Protein AF-A0A7S1VWN0-F1 (afdb_monomer)

Foldseek 3Di:
DPPDPVVVVVVVVVVVVDPDDPDLQALVNVLCCQLVDPDNDQDDDDPPCPNYPDDPLRSFQVSLVRPPPDQWDWDDDPQWIWIAGPVRDIDIDGNPPDPPPDD

Sequence (103 aa):
VRQENTTYYSLAAQESGSNVTESKSSTDEILQYLCESERKTNVVLDPGALVLHLSNEEFARVWLKQRRDCDACVFFRYDRIVYVSKNDDTKVMPFSGSQFEGD

Structure (mmCIF, N/CA/C/O backbone):
data_AF-A0A7S1VWN0-F1
#
_entry.id   AF-A0A7S1VWN0-F1
#
loop_
_atom_site.group_PDB
_atom_site.id
_atom_site.type_symbol
_atom_site.label_atom_id
_atom_site.label_alt_id
_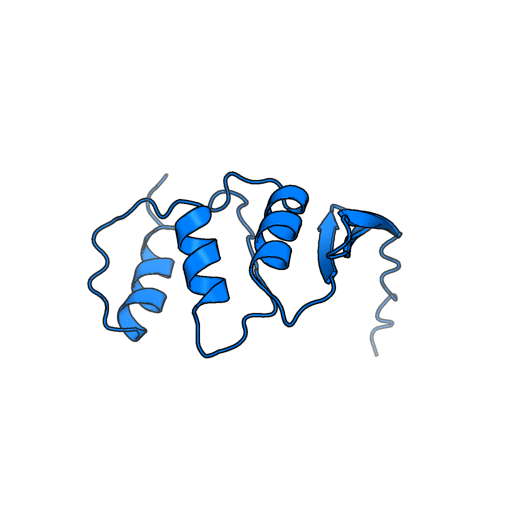atom_site.label_comp_id
_atom_site.label_asym_id
_atom_site.label_entity_id
_atom_site.label_seq_id
_atom_site.pdbx_PDB_ins_code
_atom_site.Cartn_x
_atom_site.Cartn_y
_atom_site.Cartn_z
_atom_site.occupancy
_atom_site.B_iso_or_equiv
_atom_site.auth_seq_id
_atom_site.auth_comp_id
_atom_site.auth_asym_i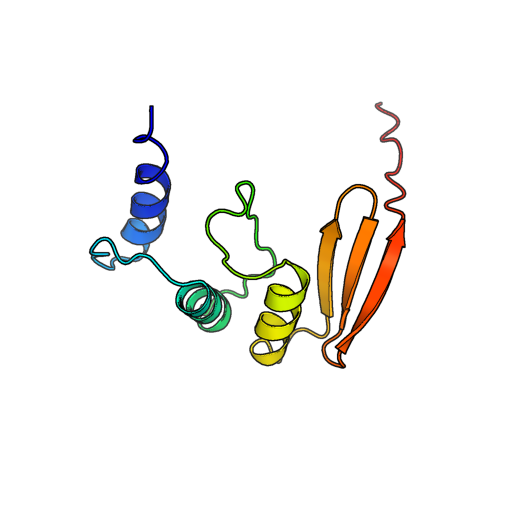d
_atom_site.auth_atom_id
_atom_site.pdbx_PDB_model_num
ATOM 1 N N . VAL A 1 1 ? 13.386 26.281 -13.631 1.00 37.62 1 VAL A N 1
ATOM 2 C CA . VAL A 1 1 ? 11.958 26.099 -13.975 1.00 37.62 1 VAL A CA 1
ATOM 3 C C . VAL A 1 1 ? 11.345 25.224 -12.889 1.00 37.62 1 VAL A C 1
ATOM 5 O O . VAL A 1 1 ? 11.675 24.049 -12.836 1.00 37.62 1 VAL A O 1
ATOM 8 N N . ARG A 1 2 ? 10.666 25.811 -11.892 1.00 40.62 2 ARG A N 1
ATOM 9 C CA . ARG A 1 2 ? 10.359 25.130 -10.612 1.00 40.62 2 ARG A CA 1
ATOM 10 C C . ARG A 1 2 ? 9.053 25.613 -9.953 1.00 40.62 2 ARG A C 1
ATOM 12 O O . ARG A 1 2 ? 9.003 25.718 -8.736 1.00 40.62 2 ARG A O 1
ATOM 19 N N . GLN A 1 3 ? 8.026 25.959 -10.735 1.00 38.00 3 GLN A N 1
ATOM 20 C CA . GLN A 1 3 ? 6.873 26.693 -10.185 1.00 38.00 3 GLN A CA 1
ATOM 21 C C . GLN A 1 3 ? 5.470 26.238 -10.613 1.00 38.00 3 GLN A C 1
ATOM 23 O O . GLN A 1 3 ? 4.513 26.867 -10.189 1.00 38.00 3 GLN A O 1
ATOM 28 N N . GLU A 1 4 ? 5.301 25.150 -11.372 1.00 40.78 4 GLU A N 1
ATOM 29 C CA . GLU A 1 4 ? 3.978 24.845 -11.963 1.00 40.78 4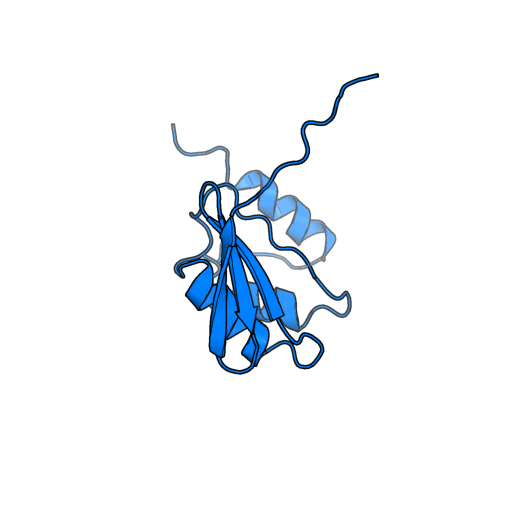 GLU A CA 1
ATOM 30 C C . GLU A 1 4 ? 3.218 23.661 -11.336 1.00 40.78 4 GLU A C 1
ATOM 32 O O . GLU A 1 4 ? 2.049 23.459 -11.643 1.00 40.78 4 GLU A O 1
ATOM 37 N N . ASN A 1 5 ? 3.812 22.912 -10.399 1.00 39.16 5 ASN A N 1
ATOM 38 C CA . ASN A 1 5 ? 3.164 21.701 -9.859 1.00 39.16 5 ASN A CA 1
ATOM 39 C C . ASN A 1 5 ? 2.383 21.910 -8.551 1.00 39.16 5 ASN A C 1
ATOM 41 O O . ASN A 1 5 ? 1.666 21.008 -8.125 1.00 39.16 5 ASN A O 1
ATOM 45 N N . THR A 1 6 ? 2.489 23.075 -7.908 1.00 41.44 6 THR A N 1
ATOM 46 C CA . THR A 1 6 ? 1.790 23.347 -6.637 1.00 41.44 6 THR A CA 1
ATOM 47 C C . THR A 1 6 ? 0.307 23.681 -6.852 1.00 41.44 6 THR A C 1
ATOM 49 O O . THR A 1 6 ? -0.521 23.425 -5.984 1.00 41.44 6 THR A O 1
ATOM 52 N N . THR A 1 7 ? -0.056 24.201 -8.029 1.00 42.44 7 THR A N 1
ATOM 53 C CA . THR A 1 7 ? -1.409 24.701 -8.332 1.00 42.44 7 THR A CA 1
ATOM 54 C C . THR A 1 7 ? -2.462 23.594 -8.459 1.00 42.44 7 THR A C 1
ATOM 56 O O . THR A 1 7 ? -3.639 23.836 -8.209 1.00 42.44 7 THR A O 1
ATOM 59 N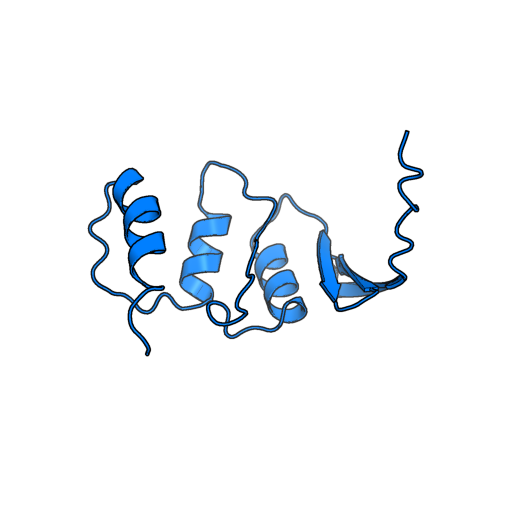 N . TYR A 1 8 ? -2.073 22.365 -8.811 1.00 41.72 8 TYR A N 1
ATOM 60 C CA . TYR A 1 8 ? -3.042 21.277 -9.003 1.00 41.72 8 TYR A CA 1
ATOM 61 C C . TYR A 1 8 ? -3.671 20.781 -7.692 1.00 41.72 8 TYR A C 1
ATOM 63 O O . TYR A 1 8 ? -4.821 20.348 -7.688 1.00 41.72 8 TYR A O 1
ATOM 71 N N . TYR A 1 9 ? -2.957 20.880 -6.569 1.00 44.69 9 TYR A N 1
ATOM 72 C CA . TYR A 1 9 ? -3.426 20.334 -5.292 1.00 44.69 9 TYR A CA 1
ATOM 73 C C . TYR A 1 9 ? -4.299 21.307 -4.495 1.00 44.69 9 TYR A C 1
ATOM 75 O O . TYR A 1 9 ? -5.166 20.866 -3.740 1.00 44.69 9 TYR A O 1
ATOM 83 N N . SER A 1 10 ? -4.149 22.619 -4.703 1.00 40.53 10 SER A N 1
ATOM 84 C CA . SER A 1 10 ? -5.026 23.608 -4.066 1.00 40.53 10 SER A CA 1
ATOM 85 C C . SER A 1 10 ? -6.473 23.487 -4.547 1.00 40.53 10 SER A C 1
ATOM 87 O O . SER A 1 10 ? -7.388 23.713 -3.765 1.00 40.53 10 SER A O 1
ATOM 89 N N . LEU A 1 11 ? -6.695 23.074 -5.800 1.00 39.75 11 LEU A N 1
ATOM 90 C CA . LEU A 1 11 ? -8.039 22.936 -6.370 1.00 39.75 11 LEU A CA 1
ATOM 91 C C . LEU A 1 11 ? -8.803 21.734 -5.792 1.00 39.75 11 LEU A C 1
ATOM 93 O O . LEU A 1 11 ? -9.964 21.884 -5.421 1.00 39.75 11 LEU A O 1
ATOM 97 N N . ALA A 1 12 ? -8.145 20.582 -5.619 1.00 43.97 12 ALA A N 1
ATOM 98 C CA . ALA A 1 12 ? -8.765 19.409 -4.991 1.00 43.97 12 ALA A CA 1
ATOM 99 C C . ALA A 1 12 ? -9.073 19.638 -3.495 1.00 43.97 12 ALA A C 1
ATOM 101 O O . ALA A 1 12 ? -10.074 19.144 -2.976 1.00 43.97 12 ALA A O 1
ATOM 102 N N . ALA A 1 13 ? -8.241 20.428 -2.803 1.00 41.62 13 ALA A N 1
ATOM 103 C CA . ALA A 1 13 ? -8.471 20.813 -1.411 1.00 41.62 13 ALA A CA 1
ATOM 104 C C . ALA A 1 13 ? -9.541 21.917 -1.256 1.00 41.62 13 ALA A C 1
ATOM 106 O O . ALA A 1 13 ? -10.308 21.896 -0.291 1.00 41.62 13 ALA A O 1
ATOM 107 N N . GLN A 1 14 ? -9.643 22.852 -2.212 1.00 39.81 14 GLN A N 1
ATOM 108 C CA . GLN A 1 14 ? -10.662 23.912 -2.210 1.00 39.81 14 GLN A CA 1
ATOM 109 C C . GLN A 1 14 ? -12.085 23.372 -2.364 1.00 39.81 14 GLN A C 1
ATOM 111 O O . GLN A 1 14 ? -12.994 23.911 -1.733 1.00 39.81 14 GLN A O 1
ATOM 116 N N . GLU A 1 15 ? -12.295 22.291 -3.122 1.00 44.97 15 GLU A N 1
ATOM 117 C CA . GLU A 1 15 ? -13.614 21.641 -3.207 1.00 44.97 15 GLU A CA 1
ATOM 118 C C . GLU A 1 15 ? -14.068 21.028 -1.868 1.00 44.97 15 GLU A C 1
ATOM 120 O O . GLU A 1 15 ? -15.260 20.809 -1.663 1.00 44.97 15 GLU A O 1
ATOM 125 N N . SER A 1 16 ? -13.145 20.831 -0.917 1.00 45.94 16 SER A N 1
ATOM 126 C CA . SER A 1 16 ? -13.432 20.339 0.439 1.00 45.94 16 SER A CA 1
ATOM 127 C C . SER A 1 16 ? -13.554 21.458 1.489 1.00 45.94 16 SER A C 1
ATOM 129 O O . SER A 1 16 ? -13.607 21.182 2.687 1.00 45.94 16 SER A O 1
ATOM 131 N N . GLY A 1 17 ? -13.596 22.731 1.071 1.00 36.53 17 GLY A N 1
ATOM 132 C CA . GLY A 1 17 ? -13.916 23.868 1.945 1.00 36.53 17 GLY A CA 1
ATOM 133 C C . GLY A 1 17 ? -12.911 24.158 3.070 1.00 36.53 17 GLY A C 1
ATOM 134 O O . GLY A 1 17 ? -13.234 24.905 3.992 1.00 36.53 17 GLY A O 1
ATOM 135 N N . SER A 1 18 ? -11.698 23.604 3.015 1.00 43.53 18 SER A N 1
ATOM 136 C CA . SER A 1 18 ? -10.658 23.859 4.017 1.00 43.53 18 SER A 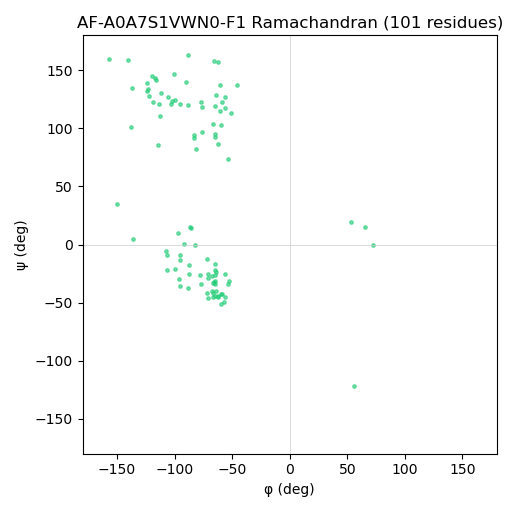CA 1
ATOM 137 C C . SER A 1 18 ? -9.622 24.828 3.454 1.00 43.53 18 SER A C 1
ATOM 139 O O . SER A 1 18 ? -8.997 24.557 2.433 1.00 43.53 18 SER A O 1
ATOM 141 N N . ASN A 1 19 ? -9.444 25.978 4.111 1.00 36.94 19 ASN A N 1
ATOM 142 C CA . ASN A 1 19 ? -8.376 26.934 3.808 1.00 36.94 19 ASN A CA 1
ATOM 143 C C . ASN A 1 19 ? -7.012 26.290 4.101 1.00 36.94 19 ASN A C 1
ATOM 145 O O . ASN A 1 19 ? -6.526 26.342 5.229 1.00 36.94 19 ASN A O 1
ATOM 149 N N . VAL A 1 20 ? -6.396 25.667 3.098 1.00 42.09 20 VAL A N 1
ATOM 150 C CA . VAL A 1 20 ? -5.060 25.083 3.230 1.00 42.09 20 VAL A CA 1
ATOM 151 C C . VAL A 1 20 ? -4.023 26.186 3.019 1.00 42.09 20 VAL A C 1
ATOM 153 O O . VAL A 1 20 ? -3.630 26.504 1.900 1.00 42.09 20 VAL A O 1
ATOM 156 N N . THR A 1 21 ? -3.583 26.788 4.126 1.00 37.72 21 THR A N 1
ATOM 157 C CA . THR A 1 21 ? -2.223 27.338 4.259 1.00 37.72 21 THR A CA 1
ATOM 158 C C . THR A 1 21 ? -1.241 26.299 3.729 1.00 37.72 21 THR A C 1
ATOM 160 O O . THR A 1 21 ? -1.435 25.132 4.051 1.00 37.72 21 THR A O 1
ATOM 163 N N . GLU A 1 22 ? -0.228 26.700 2.949 1.00 43.28 22 GLU A N 1
ATOM 164 C CA . GLU A 1 22 ? 0.838 25.847 2.387 1.00 43.28 22 GLU A CA 1
ATOM 165 C C . GLU A 1 22 ? 1.557 25.013 3.471 1.00 43.28 22 GLU A C 1
ATOM 167 O O . GLU A 1 22 ? 2.688 25.286 3.873 1.00 43.28 22 GLU A O 1
ATOM 172 N N . SER A 1 23 ? 0.888 23.984 3.981 1.00 42.06 23 SER A N 1
ATOM 173 C CA . SER A 1 23 ? 1.478 22.952 4.802 1.00 42.06 23 SER A CA 1
ATOM 174 C C . SER A 1 23 ? 2.214 22.049 3.834 1.00 42.06 23 SER A C 1
ATOM 176 O O . SER A 1 23 ? 1.633 21.528 2.880 1.00 42.06 23 SER A O 1
ATOM 178 N N . LYS A 1 24 ? 3.515 21.875 4.053 1.00 49.31 24 LYS A N 1
ATOM 179 C CA . LYS A 1 24 ? 4.224 20.716 3.522 1.00 49.31 24 LYS A CA 1
ATOM 180 C C . LYS A 1 24 ? 3.575 19.493 4.161 1.00 49.31 24 LYS A C 1
ATOM 182 O O . LYS A 1 24 ? 4.037 19.069 5.217 1.00 49.31 24 LYS A O 1
ATOM 187 N N . SER A 1 25 ? 2.500 18.980 3.570 1.00 54.97 25 SER A N 1
ATOM 188 C CA . SER A 1 25 ? 1.834 17.821 4.139 1.00 54.97 25 SER A CA 1
ATOM 189 C C . SER A 1 25 ? 2.812 16.666 4.165 1.00 54.97 25 SER A C 1
ATOM 191 O O . SER A 1 25 ? 3.315 16.222 3.132 1.00 54.97 25 SER A O 1
ATOM 193 N N . SER A 1 26 ? 3.147 16.246 5.380 1.00 68.12 26 SER A N 1
ATOM 194 C CA . SER A 1 26 ? 3.987 15.087 5.605 1.00 68.12 26 SER A CA 1
ATOM 195 C C . SER A 1 26 ? 3.244 13.842 5.118 1.00 68.12 26 SER A C 1
ATOM 197 O O . SER A 1 26 ? 2.016 13.815 5.011 1.00 68.12 26 SER A O 1
ATOM 199 N N . THR A 1 27 ? 3.985 12.777 4.822 1.00 71.75 27 THR A N 1
ATOM 200 C CA . THR A 1 27 ? 3.394 11.483 4.451 1.00 71.75 27 THR A CA 1
ATOM 201 C C . THR A 1 27 ? 2.358 10.994 5.471 1.00 71.75 27 THR A C 1
ATOM 203 O O . THR A 1 27 ? 1.369 10.376 5.082 1.00 71.75 27 THR A O 1
ATOM 206 N N . ASP A 1 28 ? 2.536 11.333 6.750 1.00 74.44 28 ASP A N 1
ATOM 207 C CA . ASP A 1 28 ? 1.606 10.994 7.828 1.00 74.44 28 ASP A CA 1
ATOM 208 C C . ASP A 1 28 ? 0.258 11.725 7.709 1.00 74.44 28 ASP A C 1
ATOM 210 O O . ASP A 1 28 ? -0.781 11.096 7.894 1.00 74.44 28 ASP A O 1
ATOM 214 N N . GLU A 1 29 ? 0.245 13.011 7.332 1.00 76.25 29 GLU A N 1
ATOM 215 C CA . GLU A 1 29 ? -1.001 13.775 7.123 1.00 76.25 29 GLU A CA 1
ATOM 216 C C . GLU A 1 29 ? -1.826 13.200 5.966 1.00 76.25 29 GLU A C 1
ATOM 218 O O . GLU A 1 29 ? -3.049 13.077 6.049 1.00 76.25 29 GLU A O 1
ATOM 223 N N . ILE A 1 30 ? -1.151 12.791 4.888 1.00 79.50 30 ILE A N 1
ATOM 224 C CA . ILE A 1 30 ? -1.804 12.165 3.733 1.00 79.50 30 ILE A CA 1
ATOM 225 C C . ILE A 1 30 ? -2.373 10.802 4.124 1.00 79.50 30 ILE A C 1
ATOM 227 O O . ILE A 1 30 ? -3.514 10.490 3.789 1.00 79.50 30 ILE A O 1
ATOM 231 N N . LEU A 1 31 ? -1.603 9.993 4.855 1.00 78.94 31 LEU A N 1
ATOM 232 C CA . LEU A 1 31 ? -2.064 8.700 5.360 1.00 78.94 31 LEU A CA 1
ATOM 233 C C . LEU A 1 31 ? -3.288 8.849 6.264 1.00 78.94 31 LEU A C 1
ATOM 235 O O . LEU A 1 31 ? -4.244 8.086 6.113 1.00 78.94 31 LEU A O 1
ATOM 239 N N . GLN A 1 32 ? -3.280 9.849 7.146 1.00 80.69 32 GLN A N 1
ATOM 240 C CA . GLN A 1 32 ? -4.411 10.167 8.005 1.00 80.69 32 GLN A CA 1
ATOM 241 C C . GLN A 1 32 ? -5.649 10.514 7.168 1.00 80.69 32 GLN A C 1
ATOM 243 O O . GLN A 1 32 ? -6.688 9.874 7.320 1.00 80.69 32 GLN A O 1
ATOM 248 N N . TYR A 1 33 ? -5.523 11.432 6.206 1.00 80.31 33 TYR A N 1
ATOM 249 C CA . TYR A 1 33 ? -6.631 11.821 5.328 1.00 80.31 33 TYR A CA 1
ATOM 250 C C . TYR A 1 33 ? -7.206 10.635 4.533 1.00 80.31 33 TYR A C 1
ATOM 252 O O . TYR A 1 33 ? -8.423 10.459 4.437 1.00 80.31 33 TYR A O 1
ATOM 260 N N . LEU A 1 34 ? -6.338 9.770 3.999 1.00 78.81 34 LEU A N 1
ATOM 261 C CA . LEU A 1 34 ? -6.739 8.573 3.251 1.00 78.81 34 LEU A CA 1
ATOM 262 C C . LEU A 1 34 ? -7.488 7.539 4.106 1.00 78.81 34 LEU A C 1
ATOM 264 O O . LEU A 1 34 ? -8.244 6.728 3.559 1.00 78.81 34 LEU A O 1
ATOM 268 N N . CYS A 1 35 ? -7.253 7.528 5.419 1.00 76.62 35 CYS A N 1
ATOM 269 C CA . CYS A 1 35 ? -7.864 6.580 6.348 1.00 76.62 35 CYS A CA 1
ATOM 270 C C . CYS A 1 35 ? -9.106 7.138 7.055 1.00 76.62 35 CYS A C 1
ATOM 272 O O . CYS A 1 35 ? -9.994 6.357 7.388 1.00 76.62 35 CYS A O 1
ATOM 274 N N . GLU A 1 36 ? -9.180 8.453 7.271 1.00 76.44 36 GLU A N 1
ATOM 275 C CA . GLU A 1 36 ? -10.293 9.129 7.956 1.00 76.44 36 GLU A CA 1
ATOM 276 C C . GLU A 1 36 ? -11.445 9.521 7.023 1.00 76.44 36 GLU A C 1
ATOM 278 O O . GLU A 1 36 ? -12.560 9.764 7.482 1.00 76.44 36 GLU A O 1
ATOM 283 N N . SER A 1 37 ? -11.202 9.560 5.713 1.00 70.00 37 SER A N 1
ATOM 284 C CA . SER A 1 37 ? -12.239 9.828 4.718 1.00 70.00 37 SER A CA 1
ATOM 285 C C . SER A 1 37 ? -13.408 8.835 4.833 1.00 70.00 37 SER A C 1
ATOM 287 O O . SER A 1 37 ? -13.224 7.621 4.725 1.00 70.00 37 SER A O 1
ATOM 289 N N . GLU A 1 38 ? -14.642 9.349 4.946 1.00 66.75 38 GLU A N 1
ATOM 290 C CA . GLU A 1 38 ? -15.878 8.545 4.869 1.00 66.75 38 GLU A CA 1
ATOM 291 C C . GLU A 1 38 ? -15.960 7.739 3.559 1.00 66.75 38 GLU A C 1
ATOM 293 O O . GLU A 1 38 ? -16.597 6.683 3.486 1.00 66.75 38 GLU A O 1
ATOM 298 N N . ARG A 1 39 ? -15.284 8.220 2.508 1.00 70.69 39 ARG A N 1
ATOM 299 C CA . ARG A 1 39 ? -15.104 7.498 1.250 1.00 70.69 39 ARG A CA 1
ATOM 300 C C . ARG A 1 39 ? -13.852 6.634 1.330 1.00 70.69 39 ARG A C 1
ATOM 302 O O . ARG A 1 39 ? -12.739 7.135 1.470 1.00 70.69 39 ARG A O 1
ATOM 309 N N . LYS A 1 40 ? -14.027 5.326 1.164 1.00 75.19 40 LYS A N 1
ATOM 310 C CA . LYS A 1 40 ? -12.927 4.358 1.151 1.00 75.19 40 LYS A CA 1
ATOM 311 C C . LYS A 1 40 ? -12.023 4.566 -0.066 1.00 75.19 40 LYS A C 1
ATOM 313 O O . LYS A 1 40 ? -12.363 4.147 -1.171 1.00 75.19 40 LYS A O 1
ATOM 318 N N . THR A 1 41 ? -10.853 5.162 0.136 1.00 79.75 41 THR A N 1
ATOM 319 C CA . THR A 1 41 ? -9.834 5.260 -0.917 1.00 79.75 41 THR A CA 1
ATOM 320 C C . THR A 1 41 ? -9.137 3.916 -1.084 1.00 79.75 41 THR A C 1
ATOM 322 O O . THR A 1 41 ? -8.524 3.430 -0.143 1.00 79.75 41 THR A O 1
ATOM 325 N N . ASN A 1 42 ? -9.221 3.290 -2.256 1.00 84.88 42 ASN A N 1
ATOM 326 C CA . ASN A 1 42 ? -8.587 1.982 -2.500 1.00 84.88 42 ASN A CA 1
ATOM 327 C C . ASN A 1 42 ? -7.342 2.071 -3.387 1.00 84.88 42 ASN A C 1
ATOM 329 O O . ASN A 1 42 ? -6.633 1.084 -3.553 1.00 84.88 42 ASN A O 1
ATOM 333 N N . VAL A 1 43 ? -7.084 3.242 -3.969 1.00 84.75 43 VAL A N 1
ATOM 334 C CA . VAL A 1 43 ? -5.996 3.465 -4.920 1.00 84.75 43 VAL A CA 1
ATOM 335 C C . VAL A 1 43 ? -5.322 4.786 -4.590 1.00 84.75 43 VAL A C 1
ATOM 337 O O . VAL A 1 43 ? -5.996 5.790 -4.369 1.00 84.75 43 VAL A O 1
ATOM 340 N N . VAL A 1 44 ? -3.992 4.773 -4.586 1.00 83.69 44 VAL A N 1
ATOM 341 C CA . VAL A 1 44 ? -3.146 5.962 -4.481 1.00 83.69 44 VAL A CA 1
ATOM 342 C C . VAL A 1 44 ? -2.247 5.979 -5.708 1.00 83.69 44 VAL A C 1
ATOM 344 O O . VAL A 1 44 ? -1.605 4.977 -6.020 1.00 83.69 44 VAL A O 1
ATOM 347 N N . LEU A 1 45 ? -2.230 7.104 -6.419 1.00 81.44 45 LEU A N 1
ATOM 348 C CA . LEU A 1 45 ? -1.369 7.324 -7.576 1.00 81.44 45 LEU A CA 1
ATOM 349 C C . LEU A 1 45 ? -0.354 8.408 -7.213 1.00 81.44 45 LEU A C 1
ATOM 351 O O . LEU A 1 45 ? -0.727 9.568 -7.071 1.00 81.44 45 LEU A O 1
ATOM 355 N N . ASP A 1 46 ? 0.916 8.027 -7.077 1.00 76.44 46 ASP A N 1
ATOM 356 C CA . ASP A 1 46 ? 2.031 8.964 -6.903 1.00 76.44 46 ASP A CA 1
ATOM 357 C C . ASP A 1 46 ? 2.962 8.895 -8.127 1.00 76.44 46 ASP A C 1
ATOM 359 O O . ASP A 1 46 ? 3.932 8.133 -8.138 1.00 76.44 46 ASP A O 1
ATOM 363 N N . PRO A 1 47 ? 2.662 9.647 -9.202 1.00 65.50 47 PRO A N 1
ATOM 364 C CA . PRO A 1 47 ? 3.461 9.628 -10.426 1.00 65.50 47 PRO A CA 1
ATOM 365 C C . PRO A 1 47 ? 4.826 10.317 -10.271 1.00 65.50 47 PRO A C 1
ATOM 367 O O . PRO A 1 47 ? 5.665 10.196 -11.162 1.00 65.50 47 PRO A O 1
ATOM 370 N N . GLY A 1 48 ? 5.050 11.065 -9.184 1.00 63.62 48 GLY A N 1
ATOM 371 C CA . GLY A 1 48 ? 6.271 11.841 -8.969 1.00 63.62 48 GLY A CA 1
ATOM 372 C C . GLY A 1 48 ? 7.216 11.255 -7.923 1.00 63.62 48 GLY A C 1
ATOM 373 O O . GLY A 1 48 ? 8.392 11.608 -7.938 1.00 63.62 48 GLY A O 1
ATOM 374 N N . ALA A 1 49 ? 6.723 10.410 -7.010 1.00 61.59 49 ALA A N 1
ATOM 375 C CA . ALA A 1 49 ? 7.441 9.962 -5.809 1.00 61.59 49 ALA A CA 1
ATOM 376 C C . ALA A 1 49 ? 7.994 11.126 -4.953 1.00 61.59 49 ALA A C 1
ATOM 378 O O . ALA A 1 49 ? 8.926 10.953 -4.171 1.00 61.59 49 ALA A O 1
ATOM 379 N N . LEU A 1 50 ? 7.459 12.342 -5.133 1.00 59.91 50 LEU A N 1
ATOM 380 C CA . LEU A 1 50 ? 7.906 13.559 -4.438 1.00 59.91 50 LEU A CA 1
ATOM 381 C C . LEU A 1 50 ? 7.065 13.860 -3.195 1.00 59.91 50 LEU A C 1
ATOM 383 O O . LEU A 1 50 ? 7.433 14.729 -2.407 1.00 59.91 50 LEU A O 1
ATOM 387 N N . VAL A 1 51 ? 5.921 13.188 -3.063 1.00 61.53 51 VAL A N 1
ATOM 388 C CA . VAL A 1 51 ? 4.905 13.466 -2.044 1.00 61.53 51 VAL A CA 1
ATOM 389 C C . VAL A 1 51 ? 5.090 12.550 -0.836 1.00 61.53 51 VAL A C 1
ATOM 391 O O . VAL A 1 51 ? 4.903 12.967 0.307 1.00 61.53 51 VAL A O 1
ATOM 394 N N . LEU A 1 52 ? 5.500 11.306 -1.080 1.00 70.75 52 LEU A N 1
ATOM 395 C CA . LEU A 1 52 ? 5.737 10.322 -0.036 1.00 70.75 52 LEU A CA 1
ATOM 396 C C . LEU A 1 52 ? 7.236 10.230 0.274 1.00 70.75 52 LEU A C 1
ATOM 398 O O . LEU A 1 52 ? 8.057 9.970 -0.598 1.00 70.75 52 LEU A O 1
ATOM 402 N N . HIS A 1 53 ? 7.600 10.422 1.541 1.00 77.00 53 HIS A N 1
ATOM 403 C CA . HIS A 1 53 ? 8.955 10.187 2.052 1.00 77.00 53 HIS A CA 1
ATOM 404 C C . HIS A 1 53 ? 9.209 8.707 2.386 1.00 77.00 53 HIS A C 1
ATOM 406 O O . HIS A 1 53 ? 10.300 8.355 2.827 1.00 77.00 53 HIS A O 1
ATOM 412 N N . LEU A 1 54 ? 8.198 7.857 2.192 1.00 80.50 54 LEU A N 1
ATOM 413 C CA . LEU A 1 54 ? 8.242 6.415 2.397 1.00 80.50 54 LEU A CA 1
ATOM 414 C C . LEU A 1 54 ? 8.406 5.700 1.058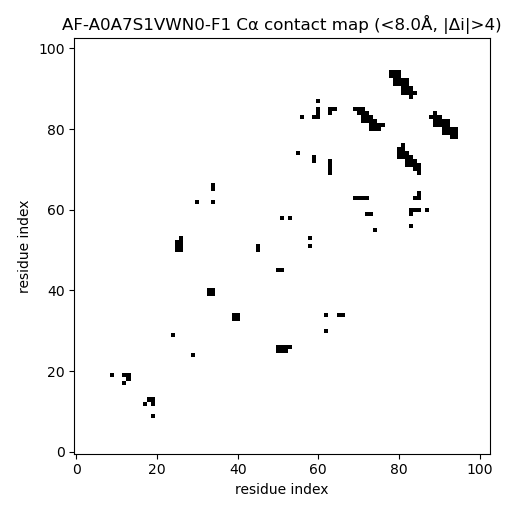 1.00 80.50 54 LEU A C 1
ATOM 416 O O . LEU A 1 54 ? 7.839 6.115 0.047 1.00 80.50 54 LEU A O 1
ATOM 420 N N . SER A 1 55 ? 9.111 4.572 1.059 1.00 85.38 55 SER A N 1
ATOM 421 C CA . SER A 1 55 ? 9.014 3.623 -0.047 1.00 85.38 55 SER A CA 1
ATOM 422 C C . SER A 1 55 ? 7.586 3.076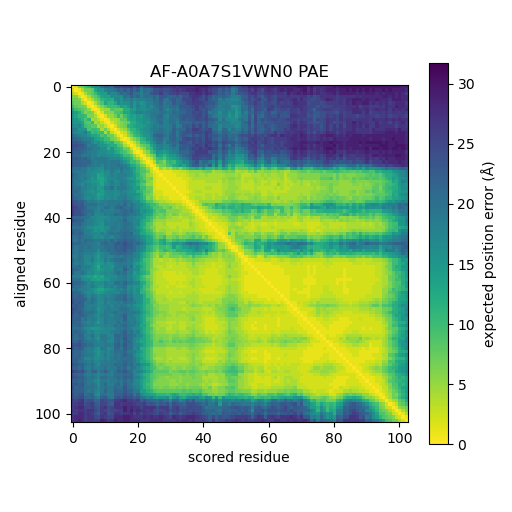 -0.166 1.00 85.38 55 SER A C 1
ATOM 424 O O . SER A 1 55 ? 6.842 3.021 0.814 1.00 85.38 55 SER A O 1
ATOM 426 N N . ASN A 1 56 ? 7.207 2.597 -1.355 1.00 87.06 56 ASN A N 1
ATOM 427 C CA . ASN A 1 56 ? 5.887 1.988 -1.576 1.00 87.06 56 ASN A CA 1
ATOM 428 C C . ASN A 1 56 ? 5.585 0.849 -0.586 1.00 87.06 56 ASN A C 1
ATOM 430 O O . ASN A 1 56 ? 4.440 0.664 -0.183 1.00 87.06 56 ASN A O 1
ATOM 434 N N . GLU A 1 57 ? 6.611 0.097 -0.178 1.00 89.25 57 GLU A N 1
ATOM 435 C CA . GLU A 1 57 ? 6.472 -0.989 0.789 1.00 89.25 57 GLU A CA 1
ATOM 436 C C . GLU A 1 57 ? 6.203 -0.465 2.204 1.00 89.25 57 GLU A C 1
ATOM 438 O O . GLU A 1 57 ? 5.284 -0.936 2.871 1.00 89.25 57 GLU A O 1
ATOM 443 N N . GLU A 1 58 ? 6.956 0.540 2.654 1.00 88.19 58 GLU A N 1
ATOM 444 C CA . GLU A 1 58 ? 6.731 1.184 3.952 1.00 88.19 58 GLU A CA 1
ATOM 445 C C . GLU A 1 58 ? 5.354 1.850 4.005 1.00 88.19 58 GLU A C 1
ATOM 447 O O . GLU A 1 58 ? 4.610 1.647 4.966 1.00 88.19 58 GLU A O 1
ATOM 452 N N . PHE A 1 59 ? 4.975 2.570 2.945 1.00 88.12 59 PHE A N 1
ATOM 453 C CA . PHE A 1 59 ? 3.648 3.159 2.805 1.00 88.12 59 PHE A CA 1
ATOM 454 C C . PHE A 1 59 ? 2.552 2.092 2.900 1.00 88.12 59 PHE A C 1
ATOM 456 O O . PHE A 1 59 ? 1.634 2.232 3.705 1.00 88.12 59 PHE A O 1
ATOM 463 N N . ALA A 1 60 ? 2.672 0.992 2.148 1.00 90.00 60 ALA A N 1
ATOM 464 C CA . ALA A 1 60 ? 1.720 -0.116 2.186 1.00 90.00 60 ALA A CA 1
ATOM 465 C C . ALA A 1 60 ? 1.555 -0.690 3.603 1.00 90.00 60 ALA A C 1
ATOM 467 O O . ALA A 1 60 ? 0.429 -0.892 4.063 1.00 90.00 60 ALA A O 1
ATOM 468 N N . ARG A 1 61 ? 2.661 -0.906 4.327 1.00 90.31 61 ARG A N 1
ATOM 469 C CA . ARG A 1 61 ? 2.631 -1.421 5.705 1.00 90.31 61 ARG A CA 1
ATOM 470 C C . ARG A 1 61 ? 1.955 -0.446 6.665 1.00 90.31 61 ARG A C 1
ATOM 472 O O . ARG A 1 61 ? 1.143 -0.867 7.487 1.00 90.31 61 ARG A O 1
ATOM 479 N N . VAL A 1 62 ? 2.264 0.848 6.581 1.00 88.69 62 VAL A N 1
ATOM 480 C CA . VAL A 1 62 ? 1.629 1.860 7.441 1.00 88.69 62 VAL A CA 1
ATOM 481 C C . VAL A 1 62 ? 0.142 1.992 7.112 1.00 88.69 62 VAL A C 1
ATOM 483 O O . VAL A 1 62 ? -0.687 2.017 8.022 1.00 88.69 62 VAL A O 1
ATOM 486 N N . TRP A 1 63 ? -0.214 1.983 5.830 1.00 87.69 63 TRP A N 1
ATOM 487 C CA . TRP A 1 63 ? -1.598 2.079 5.386 1.00 87.69 63 TRP A CA 1
ATOM 488 C C . TRP A 1 63 ? -2.444 0.892 5.866 1.00 87.69 63 TRP A C 1
ATOM 490 O O . TRP A 1 63 ? -3.525 1.091 6.421 1.00 87.69 63 TRP A O 1
ATOM 500 N N . LEU A 1 64 ? -1.936 -0.341 5.758 1.00 90.44 64 LEU A N 1
ATOM 501 C CA . LEU A 1 64 ? -2.634 -1.550 6.221 1.00 90.44 64 LEU A CA 1
ATOM 502 C C . LEU A 1 64 ? -2.789 -1.631 7.744 1.00 90.44 64 LEU A C 1
ATOM 504 O O . LEU A 1 64 ? -3.750 -2.230 8.232 1.00 90.44 64 LEU A O 1
ATOM 508 N N . LYS A 1 65 ? -1.885 -1.007 8.510 1.00 89.25 65 LYS A N 1
ATOM 509 C CA . LYS A 1 65 ? -2.044 -0.876 9.969 1.00 89.25 65 LYS A CA 1
ATOM 510 C C . LYS A 1 65 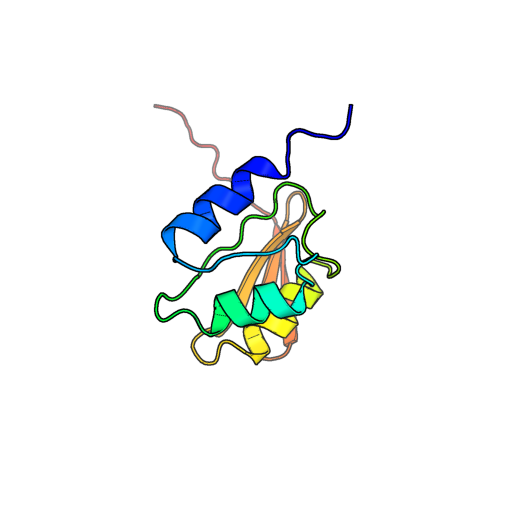? -3.239 0.007 10.334 1.00 89.25 65 LYS A C 1
ATOM 512 O O . LYS A 1 65 ? -3.887 -0.244 11.349 1.00 89.25 65 LYS A O 1
ATOM 517 N N . GLN A 1 66 ? -3.543 1.011 9.512 1.00 86.50 66 GLN A N 1
ATOM 518 C CA . GLN A 1 66 ? -4.652 1.942 9.735 1.00 86.50 66 GLN A CA 1
ATOM 519 C C . GLN A 1 66 ? -5.972 1.438 9.119 1.00 86.50 66 GLN A C 1
ATOM 521 O O . GLN A 1 66 ? -7.035 1.556 9.731 1.00 86.50 66 GLN A O 1
ATOM 526 N N . ARG A 1 67 ? -5.921 0.790 7.947 1.00 84.50 67 ARG A N 1
ATOM 527 C CA . ARG A 1 67 ? -7.090 0.235 7.244 1.00 84.50 67 ARG A CA 1
ATOM 528 C C . ARG A 1 67 ? -7.477 -1.140 7.772 1.00 84.50 67 ARG A C 1
ATOM 530 O O . ARG A 1 67 ? -7.031 -2.186 7.297 1.00 84.50 67 ARG A O 1
ATOM 537 N N . ARG A 1 68 ? -8.378 -1.156 8.758 1.00 82.00 68 ARG A N 1
ATOM 538 C CA . ARG A 1 68 ? -8.900 -2.411 9.325 1.00 82.00 68 ARG A CA 1
ATOM 539 C C . ARG A 1 68 ? -9.707 -3.246 8.329 1.00 82.00 68 ARG A C 1
ATOM 541 O O . ARG A 1 68 ? -9.803 -4.448 8.537 1.00 82.00 68 ARG A O 1
ATOM 548 N N . ASP A 1 69 ? -10.232 -2.625 7.281 1.00 86.06 69 ASP A N 1
ATOM 549 C CA . ASP A 1 69 ? -11.093 -3.221 6.262 1.00 86.06 69 ASP A CA 1
ATOM 550 C C . ASP A 1 69 ? -10.349 -3.762 5.031 1.00 86.06 69 ASP A C 1
ATOM 552 O O . ASP A 1 69 ? -10.994 -4.267 4.116 1.00 86.06 69 ASP A O 1
ATOM 556 N N . CYS A 1 70 ? -9.018 -3.660 5.004 1.00 87.12 70 CYS A N 1
ATOM 557 C CA . CYS A 1 70 ? -8.176 -4.213 3.948 1.00 87.12 70 CYS A CA 1
ATOM 558 C C . CYS A 1 70 ? -7.255 -5.302 4.512 1.00 87.12 70 CYS A C 1
ATOM 560 O O . CYS A 1 70 ? -6.708 -5.154 5.611 1.00 87.12 70 CYS A O 1
ATOM 562 N N . ASP A 1 71 ? -7.046 -6.360 3.728 1.00 91.44 71 ASP A N 1
ATOM 563 C CA . ASP A 1 71 ? -6.148 -7.473 4.073 1.00 91.44 71 ASP A CA 1
ATOM 564 C C . ASP A 1 71 ? -4.776 -7.364 3.398 1.00 91.44 71 ASP A C 1
ATOM 566 O O . ASP A 1 71 ? -3.796 -7.951 3.866 1.00 91.44 71 ASP A O 1
ATOM 570 N N . ALA A 1 72 ? -4.691 -6.606 2.303 1.00 93.31 72 ALA A N 1
ATOM 571 C CA . ALA A 1 72 ? -3.469 -6.447 1.533 1.00 93.31 72 ALA A CA 1
ATOM 572 C C . ALA A 1 72 ? -3.440 -5.157 0.712 1.00 93.31 72 ALA A C 1
ATOM 574 O O . ALA A 1 72 ? -4.473 -4.559 0.410 1.00 93.31 72 ALA A O 1
ATOM 575 N N . CYS A 1 73 ? -2.230 -4.759 0.337 1.00 93.31 73 CYS A N 1
ATOM 576 C CA . CYS A 1 73 ? -1.931 -3.656 -0.557 1.00 93.31 73 CYS A CA 1
ATOM 577 C C . CYS A 1 73 ? -1.080 -4.191 -1.710 1.00 93.31 73 CYS A C 1
ATOM 579 O O . CYS A 1 73 ? -0.186 -5.018 -1.510 1.00 93.31 73 CYS A O 1
ATOM 581 N N . VAL A 1 74 ? -1.378 -3.733 -2.921 1.00 92.94 74 VAL A N 1
ATOM 582 C CA . VAL A 1 74 ? -0.678 -4.142 -4.134 1.00 92.94 74 VAL A CA 1
ATOM 583 C C . VAL A 1 74 ? -0.145 -2.902 -4.824 1.00 92.94 74 VAL A C 1
ATOM 585 O O . VAL A 1 74 ? -0.879 -1.936 -5.014 1.00 92.94 74 VAL A O 1
ATOM 588 N N . PHE A 1 75 ? 1.124 -2.934 -5.215 1.00 91.50 75 PHE A N 1
ATOM 589 C CA . PHE A 1 75 ? 1.743 -1.859 -5.977 1.00 91.50 75 PHE A CA 1
ATOM 590 C C . PHE A 1 75 ? 2.682 -2.404 -7.047 1.00 91.50 75 PHE A C 1
ATOM 592 O O . PHE A 1 75 ? 3.174 -3.532 -6.974 1.00 91.50 75 PHE A O 1
ATOM 599 N N . PHE A 1 76 ? 2.940 -1.579 -8.055 1.00 88.44 76 PHE A N 1
ATOM 600 C CA . PHE A 1 76 ? 3.866 -1.908 -9.126 1.00 88.44 76 PHE A CA 1
ATOM 601 C C . PHE A 1 76 ? 5.279 -1.451 -8.778 1.00 88.44 76 PHE A C 1
ATOM 603 O O . PHE A 1 76 ? 5.493 -0.361 -8.242 1.00 88.44 76 PHE A O 1
ATOM 610 N N . ARG A 1 77 ? 6.255 -2.291 -9.112 1.00 86.81 77 ARG A N 1
ATOM 611 C CA . ARG A 1 77 ? 7.678 -1.975 -9.045 1.00 86.81 77 ARG A CA 1
ATOM 612 C C . ARG A 1 77 ? 8.343 -2.525 -10.301 1.00 86.81 77 ARG A C 1
ATOM 614 O O . ARG A 1 77 ? 8.612 -3.719 -10.381 1.00 86.81 77 ARG A O 1
ATOM 621 N N . TYR A 1 78 ? 8.606 -1.647 -11.267 1.00 85.56 78 TYR A N 1
ATOM 622 C CA . TYR A 1 78 ? 9.091 -2.022 -12.602 1.00 85.56 78 TYR A CA 1
ATOM 623 C C . TYR A 1 78 ? 8.148 -3.027 -13.291 1.00 85.56 78 TYR A C 1
ATOM 625 O O . TYR A 1 78 ? 6.967 -2.744 -13.453 1.00 85.56 78 TYR A O 1
ATOM 633 N N . ASP A 1 79 ? 8.660 -4.199 -13.665 1.00 86.00 79 ASP A N 1
ATOM 634 C CA . ASP A 1 79 ? 7.941 -5.321 -14.271 1.00 86.00 79 ASP A CA 1
ATOM 635 C C . ASP A 1 79 ? 7.309 -6.259 -13.226 1.00 86.00 79 ASP A C 1
ATOM 637 O O . ASP A 1 79 ? 6.956 -7.396 -13.542 1.00 86.00 79 ASP A O 1
ATOM 641 N N . ARG A 1 80 ? 7.207 -5.831 -11.962 1.00 88.81 80 ARG A N 1
ATOM 642 C CA . ARG A 1 80 ? 6.708 -6.657 -10.859 1.00 88.81 80 ARG A CA 1
ATOM 643 C C . ARG A 1 80 ? 5.477 -6.069 -10.209 1.00 88.81 80 ARG A C 1
ATOM 645 O O . ARG A 1 80 ? 5.363 -4.861 -10.009 1.00 88.81 80 ARG A O 1
ATOM 652 N N . ILE A 1 81 ? 4.608 -6.977 -9.792 1.00 91.12 81 ILE A N 1
ATOM 653 C CA . ILE A 1 81 ? 3.545 -6.714 -8.837 1.00 91.12 81 ILE A CA 1
ATOM 654 C C . ILE A 1 81 ? 4.074 -7.117 -7.463 1.00 91.12 81 ILE A C 1
ATOM 656 O O . ILE A 1 81 ? 4.446 -8.272 -7.248 1.00 91.12 81 ILE A O 1
ATOM 660 N N . VAL A 1 82 ? 4.110 -6.168 -6.535 1.00 93.31 82 VAL A N 1
ATOM 661 C CA . VAL A 1 82 ? 4.438 -6.419 -5.134 1.00 93.31 82 VAL A CA 1
ATOM 662 C C . VAL A 1 82 ? 3.143 -6.424 -4.340 1.00 93.31 82 VAL A C 1
ATOM 664 O O . VAL A 1 82 ? 2.373 -5.468 -4.371 1.00 93.31 82 VAL A O 1
ATOM 667 N N . TYR A 1 83 ? 2.909 -7.524 -3.643 1.00 94.75 83 TYR A N 1
ATOM 668 C CA . TYR A 1 83 ? 1.809 -7.726 -2.718 1.00 94.75 83 TYR A CA 1
ATOM 669 C C . TYR A 1 83 ? 2.364 -7.672 -1.298 1.00 94.75 83 TYR A C 1
ATOM 671 O O . TYR A 1 83 ? 3.296 -8.411 -0.979 1.00 94.75 83 TYR A O 1
ATOM 679 N N . VAL A 1 84 ? 1.779 -6.832 -0.452 1.00 95.44 84 VAL A N 1
ATOM 680 C CA . VAL A 1 84 ? 2.066 -6.762 0.983 1.00 95.44 84 VAL A CA 1
ATOM 681 C C . VAL A 1 84 ? 0.778 -7.081 1.723 1.00 95.44 84 VAL A C 1
ATOM 683 O O . VAL A 1 84 ? -0.238 -6.420 1.514 1.00 95.44 84 VAL A O 1
ATOM 686 N N . SER A 1 85 ? 0.805 -8.102 2.573 1.00 95.00 85 SER A N 1
ATOM 687 C CA . SER A 1 85 ? -0.324 -8.441 3.438 1.00 95.00 85 SER A CA 1
ATOM 688 C C . SER A 1 85 ? -0.269 -7.682 4.758 1.00 95.00 85 SER A C 1
ATOM 690 O O . SER A 1 85 ? 0.778 -7.211 5.201 1.00 95.00 85 SER A O 1
ATOM 692 N N . LYS A 1 86 ? -1.404 -7.649 5.446 1.00 91.81 86 LYS A N 1
ATOM 693 C CA . LYS A 1 86 ? -1.523 -7.119 6.806 1.00 91.81 86 LYS A CA 1
ATOM 694 C C . LYS A 1 86 ? -0.721 -7.899 7.853 1.00 91.81 86 LYS A C 1
ATOM 696 O O . LYS A 1 86 ? -0.363 -7.332 8.880 1.00 91.81 86 LYS A O 1
ATOM 701 N N . ASN A 1 87 ? -0.414 -9.168 7.578 1.00 91.12 87 ASN A N 1
ATOM 702 C CA . ASN A 1 87 ? 0.436 -10.016 8.420 1.00 91.12 87 ASN A CA 1
ATOM 703 C C . ASN A 1 87 ? 1.928 -9.840 8.107 1.00 91.12 87 ASN A C 1
ATOM 705 O O . ASN A 1 87 ? 2.742 -10.659 8.518 1.00 91.12 87 ASN A O 1
ATOM 709 N N . ASP A 1 88 ? 2.281 -8.785 7.372 1.00 87.19 88 ASP A N 1
ATOM 710 C CA . ASP A 1 88 ? 3.645 -8.441 6.978 1.00 87.19 88 ASP A CA 1
ATOM 711 C C . ASP A 1 88 ? 4.262 -9.358 5.902 1.00 87.19 88 ASP A C 1
ATOM 713 O O . ASP A 1 88 ? 5.364 -9.075 5.429 1.00 87.19 88 ASP A O 1
ATOM 717 N N . ASP A 1 89 ? 3.532 -10.380 5.427 1.00 92.94 89 ASP A N 1
ATOM 718 C CA . ASP A 1 89 ? 3.964 -11.216 4.300 1.00 92.94 89 ASP A CA 1
ATOM 719 C C . ASP A 1 89 ? 4.074 -10.397 3.009 1.00 92.94 89 ASP A C 1
ATOM 721 O O . ASP A 1 89 ? 3.101 -9.764 2.582 1.00 92.94 89 ASP A O 1
ATOM 725 N N . THR A 1 90 ? 5.220 -10.501 2.336 1.00 94.69 90 THR A N 1
ATOM 726 C CA . THR A 1 90 ? 5.459 -9.883 1.027 1.00 94.69 90 THR A CA 1
ATOM 727 C C . THR A 1 90 ? 5.592 -10.951 -0.053 1.00 94.69 90 THR A C 1
ATOM 729 O O . THR A 1 90 ? 6.369 -11.897 0.078 1.00 94.69 90 THR A O 1
ATOM 732 N N . LYS A 1 91 ? 4.865 -10.786 -1.163 1.00 94.06 91 LYS A N 1
ATOM 733 C CA . LYS A 1 91 ? 4.994 -11.618 -2.367 1.00 94.06 91 LYS A CA 1
ATOM 734 C C . LYS A 1 91 ? 5.313 -10.740 -3.566 1.00 94.06 91 LYS A C 1
ATOM 736 O O . LYS A 1 91 ? 4.668 -9.719 -3.780 1.00 94.06 91 LYS A O 1
ATOM 741 N N . VAL A 1 92 ? 6.286 -11.157 -4.367 1.00 93.56 92 VAL A N 1
ATOM 742 C CA . VAL A 1 92 ? 6.660 -10.470 -5.606 1.00 93.56 92 VAL A CA 1
ATOM 743 C C . VAL A 1 92 ? 6.323 -11.383 -6.770 1.00 93.56 92 VAL A C 1
ATOM 745 O O . VAL A 1 92 ? 6.813 -12.507 -6.850 1.00 93.56 92 VAL A O 1
ATOM 748 N N . MET A 1 93 ? 5.470 -10.901 -7.664 1.00 91.38 93 MET A N 1
ATOM 749 C CA . MET A 1 93 ? 5.007 -11.639 -8.831 1.00 91.38 93 MET A CA 1
ATOM 750 C C . MET A 1 93 ? 5.459 -10.914 -10.101 1.00 91.38 93 MET A C 1
ATOM 752 O O . MET A 1 93 ? 5.502 -9.681 -10.118 1.00 91.38 93 MET A O 1
ATOM 756 N N . PRO A 1 94 ? 5.824 -11.641 -11.169 1.00 88.25 94 PRO A N 1
ATOM 757 C CA . PRO A 1 94 ? 6.012 -11.018 -12.470 1.00 88.25 94 PRO A CA 1
ATOM 758 C C . PRO A 1 94 ? 4.699 -10.373 -12.924 1.00 88.25 94 PRO A C 1
ATOM 760 O O . PRO A 1 94 ? 3.630 -10.969 -12.790 1.00 88.25 94 PRO A O 1
ATOM 763 N N . PHE A 1 95 ? 4.777 -9.166 -13.476 1.00 82.44 95 PHE A N 1
ATOM 764 C CA . PHE A 1 95 ? 3.668 -8.594 -14.218 1.00 82.44 95 PHE A CA 1
ATOM 765 C C . PHE A 1 95 ? 3.610 -9.275 -15.587 1.00 82.44 95 PHE A C 1
ATOM 767 O O . PHE A 1 95 ? 4.332 -8.914 -16.514 1.00 82.44 95 PHE A O 1
ATOM 774 N N . SER A 1 96 ? 2.760 -10.290 -15.715 1.00 71.31 96 SER A N 1
ATOM 775 C CA . SER A 1 96 ? 2.381 -10.833 -17.016 1.00 71.31 96 SER A CA 1
ATOM 776 C C . SER A 1 96 ? 1.297 -9.931 -17.596 1.00 71.31 96 SER A C 1
ATOM 778 O O . SER A 1 96 ? 0.107 -10.200 -17.431 1.00 71.31 96 SER A O 1
ATOM 780 N N . GLY A 1 97 ? 1.694 -8.817 -18.213 1.00 64.56 97 GLY A N 1
ATOM 781 C CA . GLY A 1 97 ? 0.761 -8.051 -19.028 1.00 64.56 97 GLY A CA 1
ATOM 782 C C . GLY A 1 97 ? 0.201 -8.987 -20.094 1.00 64.56 97 GLY A C 1
ATOM 783 O O . GLY A 1 97 ? 0.968 -9.528 -20.889 1.00 64.56 97 GLY A O 1
ATOM 784 N N . SER A 1 98 ? -1.111 -9.229 -20.096 1.00 59.34 98 SER A N 1
ATOM 785 C CA . SER A 1 98 ? -1.740 -9.776 -21.290 1.00 59.34 98 SER A CA 1
ATOM 786 C C . SER A 1 98 ? -1.465 -8.771 -22.399 1.00 59.34 98 SER A C 1
ATOM 788 O O . SER A 1 98 ? -1.783 -7.588 -22.243 1.00 59.34 98 SER A O 1
ATOM 790 N N . GLN A 1 99 ? -0.837 -9.215 -23.486 1.00 57.38 99 GLN A N 1
ATOM 791 C CA . GLN A 1 99 ? -0.885 -8.466 -24.732 1.00 57.38 99 GLN A CA 1
ATOM 792 C C . GLN A 1 99 ? -2.370 -8.203 -24.974 1.00 57.38 99 GLN A C 1
ATOM 794 O O . GLN A 1 99 ? -3.145 -9.147 -25.115 1.00 57.38 99 GLN A O 1
ATOM 799 N N . PHE A 1 100 ? -2.793 -6.942 -24.904 1.00 61.94 100 PHE A N 1
ATOM 800 C CA . PHE A 1 100 ? -4.055 -6.574 -25.516 1.00 61.94 100 PHE A CA 1
ATOM 801 C C . PHE A 1 100 ? -3.808 -6.810 -27.004 1.00 61.94 100 PHE A C 1
ATOM 803 O O . PHE A 1 100 ? -3.157 -5.996 -27.658 1.00 61.94 100 PHE A O 1
ATOM 810 N N . GLU A 1 101 ? -4.185 -7.991 -27.495 1.00 56.47 101 GLU A N 1
ATOM 811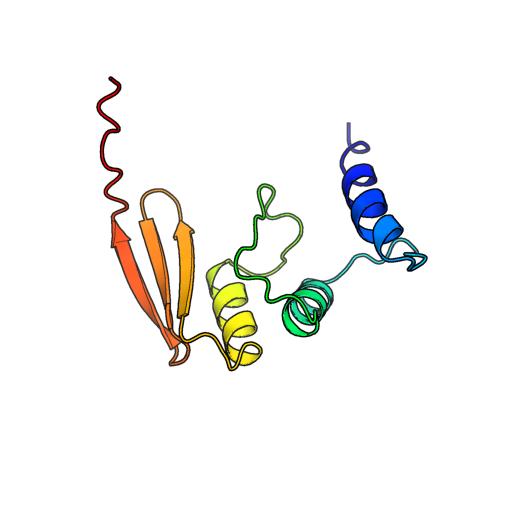 C CA . GLU A 1 101 ? -4.362 -8.205 -28.922 1.00 56.47 101 GLU A CA 1
ATOM 812 C C . GLU A 1 101 ? -5.436 -7.194 -29.316 1.00 56.47 101 GLU A C 1
ATOM 814 O O . GLU A 1 101 ? -6.584 -7.292 -28.891 1.00 56.47 101 GLU A O 1
ATOM 819 N N . GLY A 1 102 ? -4.993 -6.103 -29.939 1.00 59.56 102 GLY A N 1
ATOM 820 C CA . GLY A 1 102 ? -5.889 -5.057 -30.397 1.00 59.56 102 GLY A CA 1
ATOM 821 C C . GLY A 1 102 ? -6.784 -5.639 -31.478 1.00 59.56 102 GLY A C 1
ATOM 822 O O . GLY A 1 102 ? -6.264 -6.097 -32.496 1.00 59.56 102 GLY A O 1
ATOM 823 N N . ASP A 1 103 ? -8.089 -5.621 -31.227 1.00 47.19 103 ASP A N 1
ATOM 824 C CA . ASP A 1 103 ? -9.110 -5.720 -32.271 1.00 47.19 103 ASP A CA 1
ATOM 825 C C . ASP A 1 103 ? -9.151 -4.426 -33.104 1.00 47.19 103 ASP A C 1
ATOM 827 O O . ASP A 1 103 ? -9.044 -3.323 -32.508 1.00 47.19 103 ASP A O 1
#

Organism: NCBI:txid210454

pLDDT: mean 71.44, std 19.54, range [36.53, 95.44]

Secondary structure (DSSP, 8-state):
---SSSHHHHHHHHTTT---------HHHHHHHHHH-SS-------SSS-S-SS-HHHHHHHHHHH-TT-SEEEEEETTEEEEEETTS-EEEEE---------

Solvent-accessible surface area (backbone atoms only — not comparable to full-atom values): 6778 Å² total; per-residue (Å²): 142,91,80,78,76,68,66,68,56,55,56,68,40,50,79,67,75,50,90,76,69,92,63,82,65,48,49,64,56,53,53,47,52,54,64,69,41,94,63,84,65,89,77,84,88,72,94,75,65,79,66,47,90,53,54,74,66,57,45,42,54,56,48,39,73,67,35,84,91,48,65,62,42,74,49,78,56,91,68,26,37,39,37,39,36,63,86,71,52,72,48,81,40,77,55,78,74,73,77,77,78,79,129

Radius of gyration: 16.46 Å; Cα contacts (8 Å, |Δi|>4): 83; chains: 1; bounding box: 28×39×42 Å

Nearest PDB structures (foldseek):
  2a0s-assembly1_A  TM=9.492E-01  e=5.995E-01  Plasmodium vivax
  3lze-assembly1_A  TM=9.452E-01  e=5.995E-01  Plasmodium vivax
  3m0n-assembly1_A  TM=9.472E-01  e=5.995E-01  Plasmodium vivax
  8yqu-assembly1_G  TM=5.165E-01  e=4.117E+00  African swine fever virus
  6h3n-assembly1_B  TM=4.195E-01  e=7.338E+00  Pseudomonas aeruginosa PAO1

Mean predicted aligned error: 12.38 Å